Protein AF-A0A920GMJ5-F1 (afdb_monomer)

Mean predicted aligned error: 6.67 Å

pLDDT: mean 84.75, std 15.33, range [42.97, 96.94]

Structure (mmCIF, N/CA/C/O backbone):
data_AF-A0A920GMJ5-F1
#
_entry.id   AF-A0A920GMJ5-F1
#
loop_
_atom_site.group_PDB
_atom_site.id
_atom_site.type_symbol
_atom_site.label_atom_id
_atom_site.label_alt_id
_atom_site.label_comp_id
_atom_site.label_asym_id
_atom_site.label_entity_id
_atom_site.label_seq_id
_atom_site.pdbx_PDB_ins_code
_atom_site.Cartn_x
_atom_site.Cartn_y
_atom_site.Cartn_z
_atom_site.occupancy
_atom_site.B_iso_or_equiv
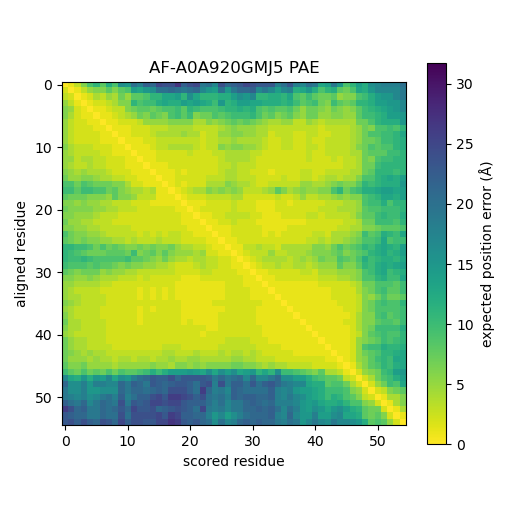_atom_site.auth_seq_id
_atom_site.auth_comp_id
_atom_site.auth_asym_id
_atom_site.auth_atom_id
_atom_site.pdbx_PDB_model_num
ATOM 1 N N . MET A 1 1 ? -21.114 1.987 9.933 1.00 55.75 1 MET A N 1
ATOM 2 C CA . MET A 1 1 ? -20.120 1.491 10.909 1.00 55.75 1 MET A CA 1
ATOM 3 C C . MET A 1 1 ? -18.861 2.337 10.759 1.00 55.75 1 MET A C 1
ATOM 5 O O . MET A 1 1 ? -18.343 2.396 9.655 1.00 55.75 1 MET A O 1
ATOM 9 N N . LYS A 1 2 ? -18.431 3.067 11.796 1.00 74.31 2 LYS A N 1
ATOM 10 C CA . LYS A 1 2 ? -17.150 3.800 11.801 1.00 74.31 2 LYS A CA 1
ATOM 11 C C . LYS A 1 2 ? -16.137 2.977 12.594 1.00 74.31 2 LYS A C 1
ATOM 13 O O . LYS A 1 2 ? -16.506 2.423 13.626 1.00 74.31 2 LYS A O 1
ATOM 18 N N . LEU A 1 3 ? -14.901 2.877 12.110 1.00 82.06 3 LEU A N 1
ATOM 19 C CA . LEU A 1 3 ? -13.818 2.258 12.875 1.00 82.06 3 LEU A CA 1
ATOM 20 C C . LEU A 1 3 ? -13.453 3.185 14.043 1.00 82.06 3 LEU A C 1
ATOM 22 O O . LEU A 1 3 ? -13.352 4.398 13.859 1.00 82.06 3 LEU A O 1
ATOM 26 N N . GLY A 1 4 ? -13.295 2.623 15.242 1.00 85.25 4 GLY A N 1
ATOM 27 C CA . GLY A 1 4 ? -12.798 3.366 16.401 1.00 85.25 4 GLY A CA 1
ATOM 28 C C . GLY A 1 4 ? -11.302 3.657 16.268 1.00 85.25 4 GLY A C 1
ATOM 29 O O . GLY A 1 4 ? -10.591 2.959 15.535 1.00 85.25 4 GLY A O 1
ATOM 30 N N . SER A 1 5 ? -10.802 4.661 16.988 1.00 84.94 5 SER A N 1
ATOM 31 C CA . SER A 1 5 ? -9.360 4.916 17.075 1.00 84.94 5 SER A CA 1
ATOM 32 C C . SER A 1 5 ? -8.615 3.670 17.578 1.00 84.94 5 SER A C 1
ATOM 34 O O . SER A 1 5 ? -9.084 2.967 18.470 1.00 84.94 5 SER A O 1
ATOM 36 N N . GLY A 1 6 ? -7.464 3.361 16.971 1.00 84.25 6 GLY A N 1
ATOM 37 C CA . GLY A 1 6 ? -6.649 2.194 17.338 1.00 84.25 6 GLY A CA 1
ATOM 38 C C . GLY A 1 6 ? -7.152 0.839 16.819 1.00 84.25 6 GLY A C 1
ATOM 39 O O . GLY A 1 6 ? -6.554 -0.188 17.143 1.00 84.25 6 GLY A O 1
ATOM 40 N N . THR A 1 7 ? -8.208 0.804 15.998 1.00 91.44 7 THR A N 1
ATOM 41 C CA . THR A 1 7 ? -8.669 -0.441 15.363 1.00 91.44 7 THR A CA 1
ATOM 42 C C . THR A 1 7 ? -7.589 -1.001 14.436 1.00 91.44 7 THR A C 1
ATOM 44 O O . THR A 1 7 ? -7.127 -0.312 13.528 1.00 91.44 7 THR A O 1
ATOM 47 N N . ARG A 1 8 ? -7.209 -2.270 14.631 1.00 91.50 8 ARG A N 1
ATOM 48 C CA . ARG A 1 8 ? -6.321 -2.991 13.711 1.00 91.50 8 ARG A CA 1
ATOM 49 C C . ARG A 1 8 ? -7.138 -3.627 12.594 1.00 91.50 8 ARG A C 1
ATOM 51 O O . ARG A 1 8 ? -8.135 -4.292 12.861 1.00 91.50 8 ARG A O 1
ATOM 58 N N . VAL A 1 9 ? -6.688 -3.444 11.360 1.00 90.69 9 VAL A N 1
ATOM 59 C CA . VAL A 1 9 ? -7.312 -4.011 10.163 1.00 90.69 9 VAL A CA 1
ATOM 60 C C . VAL A 1 9 ? -6.321 -4.970 9.516 1.00 90.69 9 VAL A C 1
ATOM 62 O O . VAL A 1 9 ? -5.145 -4.645 9.383 1.00 90.69 9 VAL A O 1
ATOM 65 N N . ALA A 1 10 ? -6.796 -6.150 9.124 1.00 94.56 10 ALA A N 1
ATOM 66 C CA . ALA A 1 10 ? -6.048 -7.074 8.282 1.00 94.56 10 ALA A CA 1
ATOM 67 C C . ALA A 1 10 ? -6.585 -6.979 6.851 1.00 94.56 10 ALA A C 1
ATOM 69 O O . ALA A 1 10 ? -7.799 -6.976 6.643 1.00 94.56 10 ALA A O 1
ATOM 70 N N . ALA A 1 11 ? -5.685 -6.905 5.875 1.00 91.75 11 ALA A N 1
ATOM 71 C CA . ALA A 1 11 ? -6.022 -6.841 4.461 1.00 91.75 11 ALA A CA 1
ATOM 72 C C . ALA A 1 11 ? -5.167 -7.838 3.679 1.00 91.75 11 ALA A C 1
ATOM 74 O O . ALA A 1 11 ? -4.004 -8.070 4.008 1.00 91.75 11 ALA A O 1
ATOM 75 N N . ARG A 1 12 ? -5.751 -8.422 2.632 1.00 96.69 12 ARG A N 1
ATOM 76 C CA . ARG A 1 12 ? -5.023 -9.220 1.646 1.00 96.69 12 ARG A CA 1
ATOM 77 C C . ARG A 1 12 ? -4.534 -8.287 0.550 1.00 96.69 12 ARG A C 1
ATOM 79 O O . ARG A 1 12 ? -5.332 -7.527 0.009 1.00 96.69 12 ARG A O 1
ATOM 86 N N . ILE A 1 13 ? -3.247 -8.369 0.229 1.00 94.75 13 ILE A N 1
ATOM 87 C CA . ILE A 1 13 ? -2.631 -7.564 -0.823 1.00 94.75 13 ILE A CA 1
ATOM 88 C C . ILE A 1 13 ? -2.228 -8.487 -1.966 1.00 94.75 13 ILE A C 1
ATOM 90 O O . ILE A 1 13 ? -1.530 -9.477 -1.756 1.00 94.75 13 ILE A O 1
ATOM 94 N N . GLU A 1 14 ? -2.669 -8.146 -3.169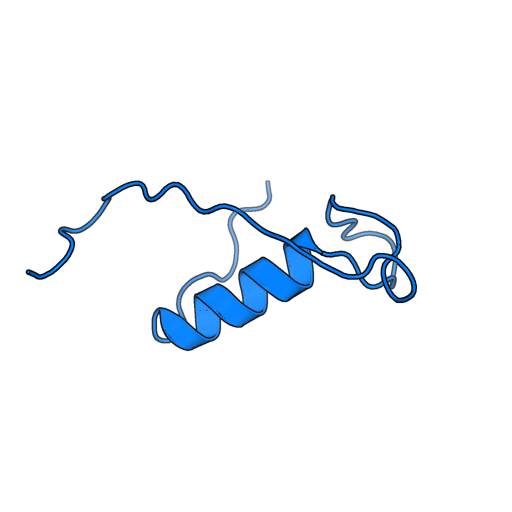 1.00 96.50 14 GLU A N 1
ATOM 95 C CA . GLU A 1 14 ? -2.230 -8.764 -4.416 1.00 96.50 14 GLU A CA 1
ATOM 96 C C . GLU A 1 14 ? -1.601 -7.680 -5.281 1.00 96.50 14 GLU A C 1
ATOM 98 O O . GLU A 1 14 ? -2.110 -6.562 -5.354 1.00 96.50 14 GLU A O 1
ATOM 103 N N . TYR A 1 15 ? -0.470 -7.994 -5.902 1.00 94.31 15 TYR A N 1
ATOM 104 C CA . TYR A 1 15 ? 0.274 -7.040 -6.711 1.00 94.31 15 TYR A CA 1
ATOM 105 C C . TYR A 1 15 ? 1.061 -7.761 -7.802 1.00 94.31 15 TYR A C 1
ATOM 107 O O . TYR A 1 15 ? 1.465 -8.916 -7.655 1.00 94.31 15 TYR A O 1
ATOM 115 N N . HIS A 1 16 ? 1.311 -7.055 -8.902 1.00 94.75 16 HIS A N 1
ATOM 116 C CA . HIS A 1 16 ? 2.230 -7.508 -9.935 1.00 94.75 16 HIS A CA 1
ATOM 117 C C . HIS A 1 16 ? 3.664 -7.117 -9.555 1.00 94.75 16 HIS A C 1
ATOM 119 O O . HIS A 1 16 ? 3.982 -5.935 -9.447 1.00 94.75 16 HIS A O 1
ATOM 125 N N . GLY A 1 17 ? 4.542 -8.104 -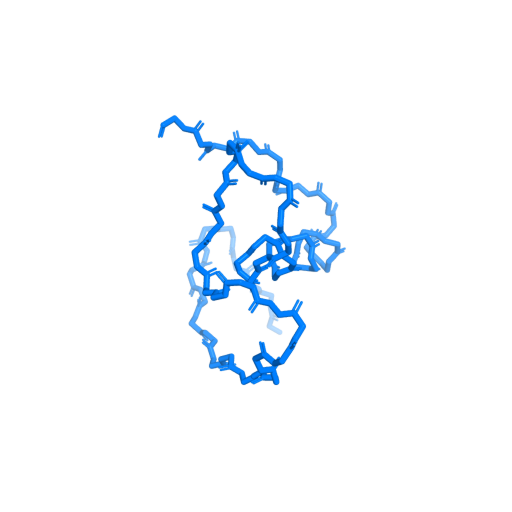9.362 1.00 91.38 17 GLY A N 1
ATOM 126 C CA . GLY A 1 17 ? 5.900 -7.874 -8.851 1.00 91.38 17 GLY A CA 1
ATOM 127 C C . GLY A 1 17 ? 6.885 -7.232 -9.834 1.00 91.38 17 GLY A C 1
ATOM 128 O O . GLY A 1 17 ? 7.936 -6.780 -9.405 1.00 91.38 17 GLY A O 1
ATOM 129 N N . GLY A 1 18 ? 6.572 -7.160 -11.133 1.00 94.38 18 GLY A N 1
ATOM 130 C CA . GLY A 1 18 ? 7.553 -6.773 -12.160 1.00 94.38 18 GLY A CA 1
ATOM 131 C C . GLY A 1 18 ? 8.080 -5.332 -12.093 1.00 94.38 18 GLY A C 1
ATOM 132 O O . GLY A 1 18 ? 9.074 -5.041 -12.746 1.00 94.38 18 GLY A O 1
ATOM 133 N N . GLY A 1 19 ? 7.438 -4.442 -11.328 1.00 93.12 19 GLY A N 1
ATOM 134 C CA . GLY A 1 19 ? 7.874 -3.050 -11.131 1.00 93.12 19 GLY A CA 1
ATOM 135 C C . GLY A 1 19 ? 8.442 -2.751 -9.741 1.00 93.12 19 GLY A C 1
ATOM 136 O O . GLY A 1 19 ? 8.722 -1.595 -9.445 1.00 93.12 19 GLY A O 1
ATOM 137 N N . TYR A 1 20 ? 8.577 -3.763 -8.882 1.00 95.12 20 TYR A N 1
ATOM 138 C CA . TYR A 1 20 ? 8.960 -3.587 -7.484 1.00 95.12 20 TYR A CA 1
ATOM 139 C C . TYR A 1 20 ? 10.156 -4.461 -7.124 1.00 95.12 20 TYR A C 1
ATOM 141 O O . TYR A 1 20 ? 10.237 -5.627 -7.510 1.00 95.12 20 TYR A O 1
ATOM 149 N N . HIS A 1 21 ? 11.040 -3.939 -6.281 1.00 95.12 21 HIS A N 1
ATOM 150 C CA . HIS A 1 21 ? 12.191 -4.660 -5.737 1.00 95.12 21 HIS A CA 1
ATOM 151 C C . HIS A 1 21 ? 11.819 -5.431 -4.461 1.00 95.12 21 HIS A C 1
ATOM 153 O O . HIS A 1 21 ? 12.520 -5.400 -3.451 1.00 95.12 21 HIS A O 1
ATOM 159 N N . GLY A 1 22 ? 10.687 -6.137 -4.516 1.00 94.38 22 GLY A N 1
ATOM 160 C CA . GLY A 1 22 ? 10.150 -6.924 -3.411 1.00 94.38 22 GLY A CA 1
ATOM 161 C C . GLY A 1 22 ? 9.201 -6.160 -2.484 1.00 94.38 22 GLY A C 1
ATOM 162 O O . GLY A 1 22 ? 8.727 -5.062 -2.780 1.00 94.38 22 GLY A O 1
ATOM 163 N N . TRP A 1 23 ? 8.870 -6.813 -1.367 1.00 95.06 23 TRP A N 1
ATOM 164 C CA . TRP A 1 23 ? 7.865 -6.328 -0.421 1.00 95.06 23 TRP A CA 1
ATOM 165 C C . TRP A 1 23 ? 8.397 -5.235 0.505 1.00 95.06 23 TRP A C 1
ATOM 167 O O . TRP A 1 23 ? 7.796 -4.172 0.604 1.00 95.06 23 TRP A O 1
ATOM 177 N N . GLN A 1 24 ? 9.502 -5.508 1.199 1.00 96.19 24 GLN A N 1
ATOM 178 C CA . GLN A 1 24 ? 9.980 -4.694 2.313 1.00 96.19 24 GLN A CA 1
ATOM 179 C C . GLN A 1 24 ? 10.605 -3.385 1.832 1.00 96.19 24 GLN A C 1
ATOM 181 O O . GLN A 1 24 ? 11.449 -3.384 0.942 1.00 96.19 24 GLN A O 1
ATOM 186 N N . ALA A 1 25 ? 10.219 -2.287 2.476 1.00 94.62 25 ALA A N 1
ATOM 187 C CA . ALA A 1 25 ? 10.760 -0.967 2.191 1.00 94.62 25 ALA A CA 1
ATOM 188 C C . ALA A 1 25 ? 12.202 -0.813 2.686 1.00 94.62 25 ALA A C 1
ATOM 190 O O . ALA A 1 25 ? 12.518 -1.178 3.821 1.00 94.62 25 ALA A O 1
ATOM 191 N N . GLN A 1 26 ? 13.052 -0.217 1.849 1.00 92.44 26 GLN A N 1
ATOM 192 C CA . GLN A 1 26 ? 14.496 -0.106 2.055 1.00 92.44 26 GLN A CA 1
ATOM 193 C C . GLN A 1 26 ? 14.921 1.371 2.016 1.00 92.44 26 GLN A C 1
ATOM 195 O O . GLN A 1 26 ? 15.338 1.848 0.971 1.00 92.44 26 GLN A O 1
ATOM 200 N N . PRO A 1 27 ? 14.888 2.102 3.148 1.00 87.50 27 PRO A N 1
ATOM 201 C CA . PRO A 1 27 ? 15.101 3.560 3.173 1.00 87.50 27 PRO A CA 1
ATOM 202 C C . PRO A 1 27 ? 16.482 4.043 2.704 1.00 87.50 27 PRO A C 1
ATOM 204 O O . PRO A 1 27 ? 16.715 5.240 2.590 1.00 87.50 27 PRO A O 1
ATOM 207 N N . HIS A 1 28 ? 17.427 3.122 2.529 1.00 91.00 28 HIS A N 1
ATOM 208 C CA . HIS A 1 28 ? 18.797 3.399 2.105 1.00 91.00 28 HIS A CA 1
ATOM 209 C C . HIS A 1 28 ? 19.018 3.150 0.605 1.00 91.00 28 HIS A C 1
ATOM 211 O O . HIS A 1 28 ? 20.122 3.381 0.118 1.00 91.00 28 HIS A O 1
ATOM 217 N N . LEU A 1 29 ? 18.002 2.665 -0.115 1.00 88.12 29 LEU A N 1
ATOM 218 C CA . LEU A 1 29 ? 18.036 2.42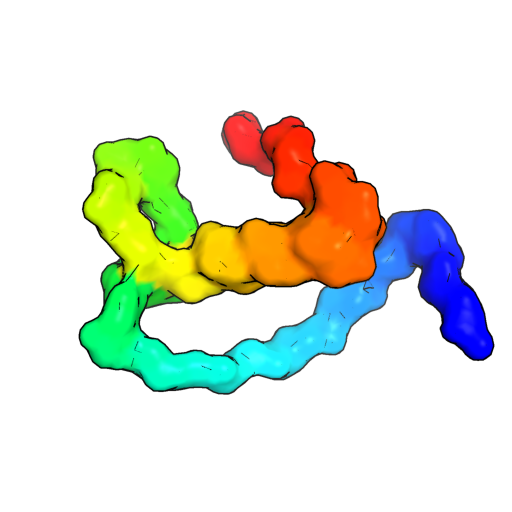8 -1.553 1.00 88.12 29 LEU A CA 1
ATOM 219 C C . LEU A 1 29 ? 16.901 3.205 -2.215 1.00 88.12 29 LEU A C 1
ATOM 221 O O . LEU A 1 29 ? 15.769 3.166 -1.749 1.00 88.12 29 LEU A O 1
ATOM 225 N N . ASP A 1 30 ? 17.200 3.858 -3.332 1.00 89.62 30 ASP A N 1
ATOM 226 C CA . ASP A 1 30 ? 16.197 4.539 -4.155 1.00 89.62 30 ASP A CA 1
ATOM 227 C C . ASP A 1 30 ? 15.543 3.533 -5.116 1.00 89.62 30 ASP A C 1
ATOM 229 O O . ASP A 1 30 ? 15.833 3.487 -6.312 1.00 89.62 30 ASP A O 1
ATOM 233 N N . VAL A 1 31 ? 14.752 2.613 -4.554 1.00 92.12 31 VAL A N 1
ATOM 234 C CA . VAL A 1 31 ? 14.060 1.554 -5.299 1.00 92.12 31 VAL A CA 1
ATOM 235 C C . VAL A 1 31 ? 12.615 1.427 -4.839 1.00 92.12 31 VAL A C 1
ATOM 237 O O . VAL A 1 31 ? 12.329 1.407 -3.645 1.00 92.12 31 VAL A O 1
ATOM 240 N N . ALA A 1 32 ? 11.696 1.262 -5.790 1.00 91.50 32 ALA A N 1
ATOM 241 C CA . ALA A 1 32 ? 10.287 1.070 -5.472 1.00 91.50 32 ALA A CA 1
ATOM 242 C C . ALA A 1 32 ? 10.058 -0.275 -4.764 1.00 91.50 32 ALA A C 1
ATOM 244 O O . ALA A 1 32 ? 10.470 -1.336 -5.248 1.00 91.50 32 ALA A O 1
ATOM 245 N N . THR A 1 33 ? 9.339 -0.240 -3.643 1.00 96.94 33 THR A N 1
ATOM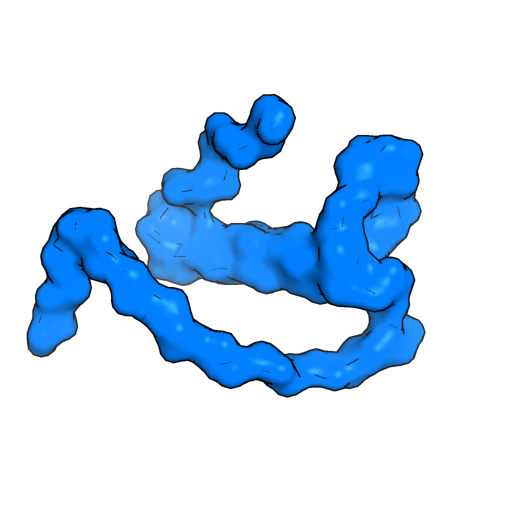 246 C CA . THR A 1 33 ? 8.950 -1.424 -2.864 1.00 96.94 33 THR A CA 1
ATOM 247 C C . THR A 1 33 ? 7.451 -1.412 -2.599 1.00 96.94 33 THR A C 1
ATOM 249 O O . THR A 1 33 ? 6.829 -0.354 -2.505 1.00 96.94 33 THR A O 1
ATOM 252 N N . VAL A 1 34 ? 6.851 -2.596 -2.467 1.00 95.75 34 VAL A N 1
ATOM 253 C CA . VAL A 1 34 ? 5.394 -2.697 -2.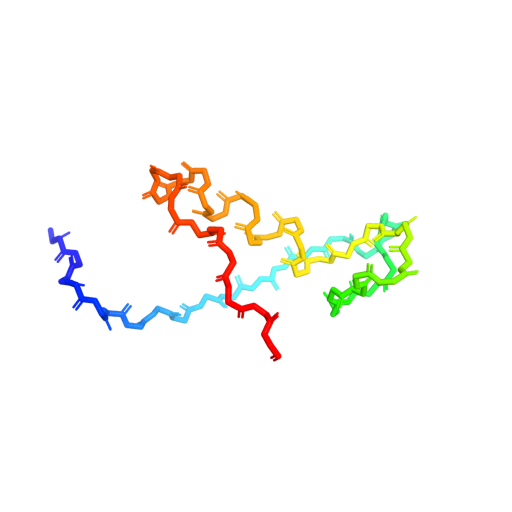291 1.00 95.75 34 VAL A CA 1
ATOM 254 C C . VAL A 1 34 ? 4.942 -2.071 -0.972 1.00 95.75 34 VAL A C 1
ATOM 256 O O . VAL A 1 34 ? 3.910 -1.406 -0.942 1.00 95.75 34 VAL A O 1
ATOM 259 N N . GLN A 1 35 ? 5.705 -2.254 0.109 1.00 95.62 35 GLN A N 1
ATOM 260 C CA . GLN A 1 35 ? 5.377 -1.698 1.420 1.00 95.62 35 GLN A CA 1
ATOM 261 C C . GLN A 1 35 ? 5.317 -0.168 1.385 1.00 95.62 35 GLN A C 1
ATOM 263 O O . GLN A 1 35 ? 4.364 0.398 1.905 1.00 95.62 35 GLN A O 1
ATOM 268 N N . GLU A 1 36 ? 6.300 0.496 0.776 1.00 94.81 36 GLU A N 1
ATOM 269 C CA . GLU A 1 36 ? 6.346 1.962 0.723 1.00 94.81 36 GLU A CA 1
ATOM 270 C C . GLU A 1 36 ? 5.179 2.532 -0.087 1.00 94.81 36 GLU A C 1
ATOM 272 O O . GLU A 1 36 ? 4.423 3.357 0.420 1.00 94.81 36 GLU A O 1
ATOM 277 N N . THR A 1 37 ? 4.931 1.995 -1.286 1.00 94.19 37 THR A N 1
ATOM 278 C CA . THR A 1 37 ? 3.788 2.416 -2.111 1.00 94.19 37 THR A CA 1
ATOM 279 C C . THR A 1 37 ? 2.445 2.162 -1.419 1.00 94.19 37 THR A C 1
ATOM 281 O O . THR A 1 37 ? 1.523 2.974 -1.518 1.00 94.19 37 THR A O 1
ATOM 284 N N . LEU A 1 38 ? 2.308 1.045 -0.698 1.00 94.44 38 LEU A N 1
ATOM 285 C CA . LEU A 1 38 ? 1.089 0.738 0.046 1.00 94.44 38 LEU A CA 1
ATOM 286 C C . LEU A 1 38 ? 0.895 1.686 1.238 1.00 94.44 38 LEU A C 1
ATOM 288 O O . LEU A 1 38 ? -0.223 2.142 1.470 1.00 94.44 38 LEU A O 1
ATOM 292 N N . GLU A 1 39 ? 1.959 1.992 1.983 1.00 93.00 39 GLU A N 1
ATOM 293 C CA . GLU A 1 39 ? 1.933 2.944 3.099 1.00 93.00 39 GLU A CA 1
ATOM 294 C C . GLU A 1 39 ? 1.528 4.350 2.621 1.00 93.00 39 GLU A C 1
AT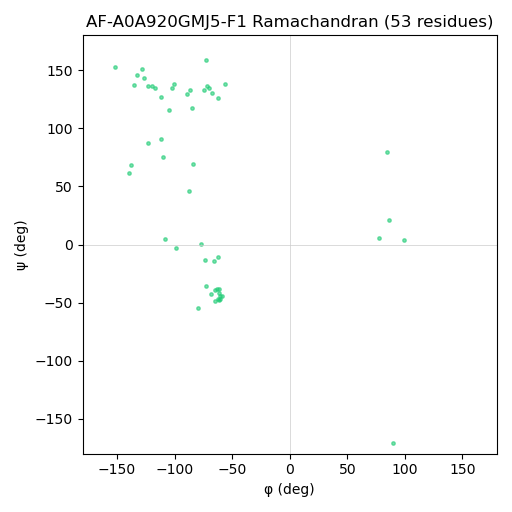OM 296 O O . GLU A 1 39 ? 0.653 4.972 3.229 1.00 93.00 39 GLU A O 1
ATOM 301 N N . GLU A 1 40 ? 2.073 4.829 1.500 1.00 91.31 40 GLU A N 1
ATOM 302 C CA . GLU A 1 40 ? 1.699 6.113 0.889 1.00 91.31 40 GLU A CA 1
ATOM 303 C C . GLU A 1 40 ? 0.225 6.145 0.462 1.00 91.31 40 GLU A C 1
ATOM 305 O O . GLU A 1 40 ? -0.520 7.073 0.802 1.00 91.31 40 GLU A O 1
ATOM 310 N N . ALA A 1 41 ? -0.235 5.099 -0.229 1.00 92.00 41 ALA A N 1
ATOM 311 C CA . ALA A 1 41 ? -1.620 4.990 -0.670 1.00 92.00 41 ALA A CA 1
ATOM 312 C C . ALA A 1 41 ? -2.591 4.958 0.521 1.00 92.00 41 ALA A C 1
ATOM 314 O O . ALA A 1 41 ? -3.573 5.704 0.542 1.00 92.00 41 ALA A O 1
ATOM 315 N N . LEU A 1 42 ? -2.304 4.150 1.547 1.00 90.88 42 LEU A N 1
ATOM 316 C CA . LEU A 1 42 ? -3.116 4.084 2.764 1.00 90.88 42 LEU A CA 1
ATOM 317 C C . LEU A 1 42 ? -3.128 5.416 3.516 1.00 90.88 42 LEU A C 1
ATOM 319 O O . LEU A 1 42 ? -4.183 5.822 4.003 1.00 90.88 42 LEU A O 1
ATOM 323 N N . SER A 1 43 ? -1.997 6.124 3.561 1.00 89.19 43 SER A N 1
ATOM 324 C CA . SER A 1 43 ? -1.913 7.468 4.142 1.00 89.19 43 SER A CA 1
ATOM 325 C C . SER A 1 43 ? -2.852 8.437 3.436 1.00 89.19 43 SER A C 1
ATOM 327 O O . SER A 1 43 ? -3.575 9.178 4.101 1.00 89.19 43 SER A O 1
ATOM 329 N N . SER A 1 44 ? -2.890 8.400 2.100 1.00 88.81 44 SER A N 1
ATOM 330 C CA . SER A 1 44 ? -3.783 9.252 1.309 1.00 88.81 44 SER A CA 1
ATOM 331 C C . SER A 1 44 ? -5.264 8.981 1.611 1.00 88.81 44 SER A C 1
ATOM 333 O O . SER A 1 44 ? -6.038 9.916 1.808 1.00 88.81 44 SER A O 1
ATOM 335 N N . VAL A 1 45 ? -5.648 7.706 1.753 1.00 87.44 45 VAL A N 1
ATOM 336 C CA . VAL A 1 45 ? -7.029 7.291 2.054 1.00 87.44 45 VAL A CA 1
ATOM 337 C C . VAL A 1 45 ? -7.411 7.609 3.502 1.00 87.44 45 VAL A C 1
ATOM 339 O O . VAL A 1 45 ? -8.547 7.990 3.776 1.00 87.44 45 VAL A O 1
ATOM 342 N N . ALA A 1 46 ? -6.467 7.494 4.438 1.00 84.31 46 ALA A N 1
ATOM 343 C CA . ALA A 1 46 ? -6.669 7.775 5.858 1.00 84.31 46 ALA A CA 1
ATOM 344 C C . ALA A 1 46 ? -6.695 9.279 6.203 1.00 84.31 46 ALA A C 1
ATOM 346 O O . ALA A 1 46 ? -6.851 9.632 7.373 1.00 84.31 46 ALA A O 1
ATOM 347 N N . GLY A 1 47 ? -6.554 10.172 5.216 1.00 75.62 47 GLY A N 1
ATOM 348 C CA . GLY A 1 47 ? -6.578 11.623 5.429 1.00 75.62 47 GLY A CA 1
ATOM 349 C C . GLY A 1 47 ? -5.223 12.238 5.803 1.00 75.62 47 GLY A C 1
ATOM 350 O O . GLY A 1 47 ? -5.191 13.336 6.350 1.00 75.62 47 GLY A O 1
ATOM 351 N N . GLY A 1 48 ? -4.111 11.560 5.499 1.00 60.22 48 GLY A N 1
ATOM 352 C CA . GLY A 1 48 ? -2.777 12.166 5.418 1.00 60.22 48 GLY A CA 1
ATOM 353 C C . GLY A 1 48 ? -1.856 12.011 6.632 1.00 60.22 48 GLY A C 1
ATOM 354 O O . GLY A 1 48 ? -0.754 12.550 6.605 1.00 60.22 48 GLY A O 1
ATOM 355 N N . CYS A 1 49 ? -2.238 11.280 7.684 1.00 49.06 49 CYS A N 1
ATOM 356 C CA . CYS A 1 49 ? -1.386 11.107 8.869 1.00 49.06 49 CYS A CA 1
ATOM 357 C C . CYS A 1 49 ? -0.846 9.675 8.997 1.00 49.06 49 CYS A C 1
ATOM 359 O O . CYS A 1 49 ? -1.292 8.894 9.834 1.00 49.06 49 CYS A O 1
ATOM 361 N N . TYR A 1 50 ? 0.140 9.334 8.170 1.00 54.78 50 TYR A N 1
ATOM 362 C CA . TYR A 1 50 ? 1.095 8.276 8.501 1.00 54.78 50 TYR A CA 1
ATOM 363 C C . TYR A 1 50 ? 2.494 8.706 8.051 1.00 54.78 50 TYR A C 1
ATOM 365 O O . TYR A 1 50 ? 3.120 8.101 7.193 1.00 54.78 50 TYR A O 1
ATOM 373 N N . HIS A 1 51 ? 2.986 9.810 8.616 1.00 51.19 51 HIS A N 1
ATOM 374 C CA . HIS A 1 51 ? 4.391 10.172 8.480 1.00 51.19 51 HIS A CA 1
ATOM 375 C C . HIS A 1 51 ? 5.096 9.874 9.807 1.00 51.19 51 HIS A C 1
ATOM 377 O O . HIS A 1 51 ? 4.834 10.515 10.821 1.00 51.19 51 HIS A O 1
ATOM 383 N N . HIS A 1 52 ? 6.035 8.927 9.750 1.00 54.53 52 HIS A N 1
ATOM 384 C CA . HIS A 1 52 ? 7.202 8.849 10.630 1.00 54.53 52 HIS A CA 1
ATOM 385 C C . HIS A 1 52 ? 7.065 8.165 12.006 1.00 54.53 52 HIS A C 1
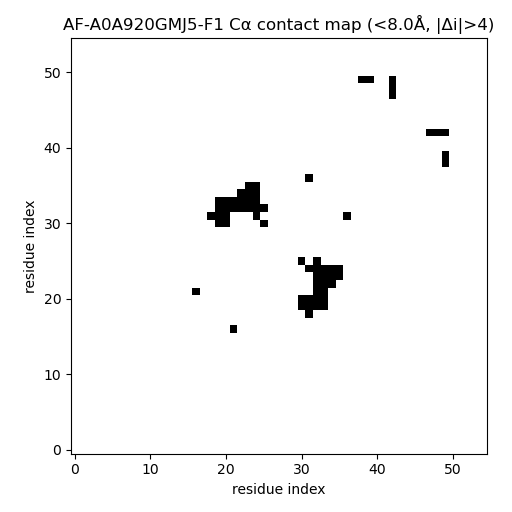ATOM 387 O O . HIS A 1 52 ? 7.093 8.806 13.052 1.00 54.53 52 HIS A O 1
ATOM 393 N N . LEU A 1 53 ? 7.098 6.829 12.005 1.00 48.25 53 LEU A N 1
ATOM 394 C CA . LEU A 1 53 ? 7.668 6.025 13.097 1.00 48.25 53 LEU A CA 1
ATOM 395 C C . LEU A 1 53 ? 8.486 4.868 12.496 1.00 48.25 53 LEU A C 1
ATOM 397 O O . LEU A 1 53 ? 8.110 3.704 12.583 1.00 48.25 53 LEU A O 1
ATOM 401 N N . ARG A 1 54 ? 9.616 5.193 11.860 1.00 50.97 54 ARG A N 1
ATOM 402 C CA . ARG A 1 54 ? 10.694 4.224 11.621 1.00 50.97 54 ARG A CA 1
ATOM 403 C C . ARG A 1 54 ? 11.893 4.648 12.472 1.00 50.97 54 ARG A C 1
ATOM 405 O O . ARG A 1 54 ? 12.669 5.503 12.060 1.00 50.97 54 ARG A O 1
ATOM 412 N N . ARG A 1 55 ? 11.954 4.124 13.700 1.00 42.97 55 ARG A N 1
ATOM 413 C CA . ARG A 1 55 ? 13.198 3.967 14.466 1.00 42.97 55 ARG A CA 1
ATOM 414 C C . ARG A 1 55 ? 13.657 2.527 14.327 1.00 42.97 55 ARG A C 1
ATOM 416 O O . ARG A 1 55 ? 12.755 1.661 14.272 1.00 42.97 55 ARG A O 1
#

Secondary structure (DSSP, 8-state):
-PPPTT----------GGGSS-SS--TTS----HHHHHHHHHHHHTTS-------

Sequence (55 aa):
MKLGSGTRVAARIEYHGGGYHGWQAQPHLDVATVQETLEEALSSVAGGCYHHLRR

Foldseek 3Di:
DDDDPPDDDDDDDDDDCPQFPEADDDPVDPTHHVPVVVLVVVCVVVVNPDPDDDD

Radius of gyration: 13.14 Å; Cα contacts (8 Å, 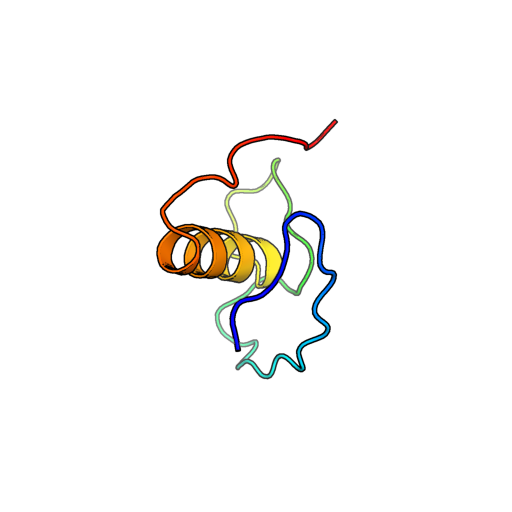|Δi|>4): 32; chains: 1; bounding box: 39×21×30 Å

Solvent-accessible surface area (backbone atoms only — not comparable to full-atom values): 3925 Å² total; per-residue (Å²): 139,80,86,60,90,90,66,86,82,89,80,90,86,84,81,81,62,92,80,36,76,47,54,72,63,52,97,91,52,101,63,55,20,50,45,50,57,49,51,55,52,51,21,60,74,71,74,62,82,72,82,84,87,84,128